Protein AF-A0A2T1F8G4-F1 (afdb_monomer)

Sequence (83 aa):
MQQKLLTQIAIALKSRSEISLLELIEIYPIDCGMEEVVAYLEIAQQPPHTIDNDVKDAIEVTNVLQGSQMKTTMPRIVFRRQT

Mean predicted aligned error: 3.66 Å

Foldseek 3Di:
DLVVVVVLLQVVCPVHFKDKPVRSCVVVPADPFVVVVVSLVVVQVDPPKDFAQVDKDWHWGQPPVVRDIDIDIGTIIMDGDDD

Solvent-accessible surface area (backbone at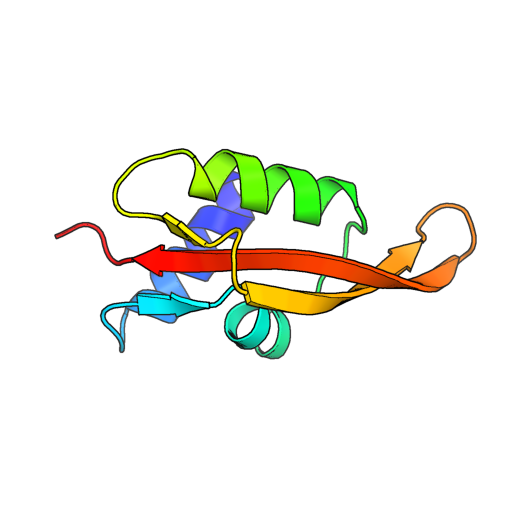oms only — not comparable to full-atom values): 4874 Å² total; per-residue (Å²): 110,63,69,61,53,54,48,52,52,52,59,66,30,70,87,35,68,55,48,39,51,75,65,45,37,74,78,54,64,63,82,65,16,68,63,49,54,52,48,51,53,61,54,34,73,42,85,77,28,38,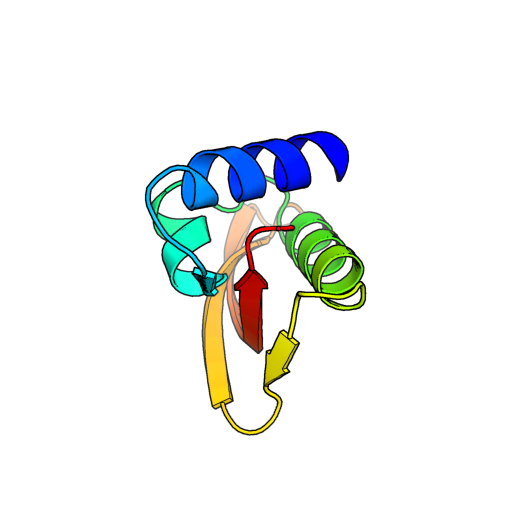72,40,78,91,44,75,41,79,45,76,31,38,36,80,91,76,78,41,80,39,82,47,76,42,56,33,40,37,46,44,54,85,128

Structure (mmCIF, N/CA/C/O backbone):
data_AF-A0A2T1F8G4-F1
#
_entry.id   AF-A0A2T1F8G4-F1
#
loop_
_atom_site.group_PDB
_atom_site.id
_atom_site.type_symbol
_atom_site.label_atom_id
_atom_site.label_alt_id
_atom_site.label_comp_id
_atom_site.label_asym_id
_atom_site.label_entity_id
_atom_site.label_seq_id
_atom_site.pdbx_PDB_ins_code
_atom_site.Cartn_x
_atom_site.Cartn_y
_atom_site.Cartn_z
_atom_site.occupancy
_atom_site.B_iso_or_equiv
_atom_site.auth_seq_id
_atom_site.auth_comp_id
_atom_site.auth_asym_id
_atom_site.auth_atom_id
_atom_site.pdbx_PDB_model_num
ATOM 1 N N . MET A 1 1 ? 14.187 4.900 4.506 1.00 84.19 1 MET A N 1
ATOM 2 C CA . MET A 1 1 ? 13.035 4.797 3.584 1.00 84.19 1 MET A CA 1
ATOM 3 C C . MET A 1 1 ? 11.740 4.479 4.329 1.00 84.19 1 MET A C 1
ATOM 5 O O . MET A 1 1 ? 10.858 5.323 4.339 1.00 84.19 1 MET A O 1
ATOM 9 N N . GLN A 1 2 ? 11.644 3.346 5.031 1.00 89.00 2 GLN A N 1
ATOM 10 C CA . GLN A 1 2 ? 10.409 2.877 5.687 1.00 89.00 2 GLN A CA 1
ATOM 11 C C . GLN A 1 2 ? 9.700 3.910 6.591 1.00 89.00 2 GLN A C 1
ATOM 13 O O . GLN A 1 2 ? 8.483 4.046 6.527 1.00 89.00 2 GLN A O 1
ATOM 18 N N . GLN A 1 3 ? 10.440 4.720 7.363 1.00 93.31 3 GLN A N 1
ATOM 19 C CA . GLN A 1 3 ? 9.850 5.780 8.199 1.00 93.31 3 GLN A CA 1
ATOM 20 C C . GLN A 1 3 ? 9.110 6.865 7.385 1.00 93.31 3 GLN A C 1
ATOM 22 O O . GLN A 1 3 ? 8.080 7.371 7.835 1.00 93.31 3 GLN A O 1
ATOM 27 N N . LYS A 1 4 ? 9.607 7.210 6.183 1.00 95.38 4 LYS A N 1
ATOM 28 C CA . LYS A 1 4 ? 8.931 8.131 5.243 1.00 95.38 4 LYS A CA 1
ATOM 29 C C . LYS A 1 4 ? 7.574 7.548 4.847 1.00 95.38 4 LYS A C 1
ATOM 31 O O . LYS A 1 4 ? 6.568 8.239 4.971 1.00 95.38 4 LYS A O 1
ATOM 36 N N . LEU A 1 5 ? 7.553 6.273 4.458 1.00 96.38 5 LEU A N 1
ATOM 37 C CA . LEU A 1 5 ? 6.342 5.578 4.012 1.00 96.38 5 LEU A CA 1
ATOM 38 C C . LEU A 1 5 ? 5.308 5.476 5.135 1.00 96.38 5 LEU A C 1
ATOM 40 O O . LEU A 1 5 ? 4.154 5.840 4.937 1.00 96.38 5 LEU A O 1
ATOM 44 N N . LEU A 1 6 ? 5.727 5.089 6.346 1.00 95.75 6 LEU A N 1
ATOM 45 C CA . LEU A 1 6 ? 4.853 5.065 7.525 1.00 95.75 6 LEU A CA 1
ATOM 46 C C . LEU A 1 6 ? 4.243 6.442 7.817 1.00 95.75 6 LEU A C 1
ATOM 48 O O . LEU A 1 6 ? 3.065 6.547 8.149 1.00 95.75 6 LEU A O 1
ATOM 52 N N . THR A 1 7 ? 5.029 7.507 7.648 1.00 96.12 7 THR A N 1
ATOM 53 C CA . THR A 1 7 ? 4.557 8.884 7.844 1.00 96.12 7 THR A CA 1
ATOM 54 C C . THR A 1 7 ? 3.518 9.267 6.791 1.00 96.12 7 THR A C 1
ATOM 56 O O . THR A 1 7 ? 2.474 9.814 7.137 1.00 96.12 7 THR A O 1
ATOM 59 N N . GLN A 1 8 ? 3.764 8.952 5.519 1.00 96.25 8 GLN A N 1
ATOM 60 C CA . GLN A 1 8 ? 2.819 9.192 4.423 1.00 96.25 8 GLN A CA 1
ATOM 61 C C . GLN A 1 8 ? 1.513 8.411 4.613 1.00 96.25 8 GLN A C 1
ATOM 63 O O . GLN A 1 8 ? 0.436 8.996 4.505 1.00 96.25 8 GLN A O 1
ATOM 68 N N . ILE A 1 9 ? 1.603 7.128 4.980 1.00 96.31 9 ILE A N 1
ATOM 69 C CA . ILE A 1 9 ? 0.452 6.280 5.317 1.00 96.31 9 ILE A CA 1
ATOM 70 C C . ILE A 1 9 ? -0.347 6.910 6.465 1.00 96.31 9 ILE A C 1
ATOM 72 O O . ILE A 1 9 ? -1.553 7.116 6.343 1.00 96.31 9 ILE A O 1
ATOM 76 N N . ALA A 1 10 ? 0.316 7.291 7.561 1.00 95.69 10 ALA A N 1
ATOM 77 C CA . ALA A 1 10 ? -0.343 7.909 8.710 1.00 95.69 10 ALA A CA 1
ATOM 78 C C . ALA A 1 10 ? -1.013 9.247 8.358 1.00 95.69 10 ALA A C 1
ATOM 80 O O . ALA A 1 10 ? -2.119 9.520 8.823 1.00 95.69 10 ALA A O 1
ATOM 81 N N . ILE A 1 11 ? -0.376 10.078 7.523 1.00 96.25 11 ILE A N 1
ATOM 82 C CA . ILE A 1 11 ? -0.963 11.332 7.027 1.00 96.25 11 ILE A CA 1
ATOM 83 C C . ILE A 1 11 ? -2.211 11.040 6.188 1.00 96.25 11 ILE A C 1
ATOM 85 O O . ILE A 1 11 ? -3.251 11.654 6.426 1.00 96.25 11 ILE A O 1
ATOM 89 N N . ALA A 1 12 ? -2.134 10.088 5.256 1.00 95.75 12 ALA A N 1
ATOM 90 C CA . ALA A 1 12 ? -3.247 9.724 4.385 1.00 95.75 12 ALA A CA 1
ATOM 91 C C . ALA A 1 12 ? -4.449 9.160 5.162 1.00 95.75 12 ALA A C 1
ATOM 93 O O . ALA A 1 12 ? -5.592 9.385 4.762 1.00 95.75 12 ALA A O 1
ATOM 94 N N . LEU A 1 13 ? -4.195 8.489 6.289 1.00 96.44 13 LEU A N 1
ATOM 95 C CA . 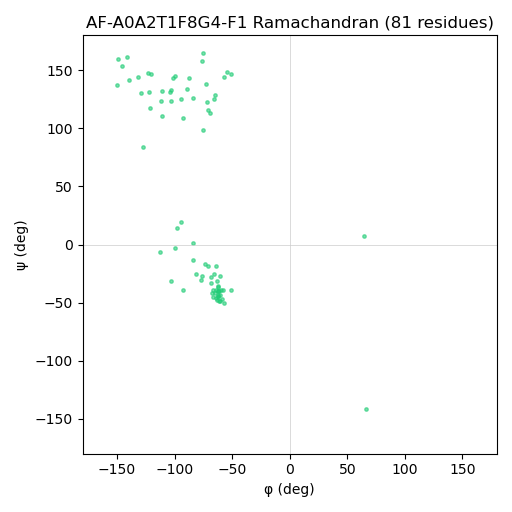LEU A 1 13 ? -5.188 7.925 7.210 1.00 96.44 13 LEU A CA 1
ATOM 96 C C . LEU A 1 13 ? -5.736 8.933 8.241 1.00 96.44 13 LEU A C 1
ATOM 98 O O . LEU A 1 13 ? -6.576 8.584 9.073 1.00 96.44 13 LEU A O 1
ATOM 102 N N . LYS A 1 14 ? -5.316 10.206 8.225 1.00 94.31 14 LYS A N 1
ATOM 103 C CA . LYS A 1 14 ? -5.898 11.209 9.138 1.00 94.31 14 LYS A CA 1
ATOM 104 C C . LYS A 1 14 ? -7.395 11.412 8.888 1.00 94.31 14 LYS A C 1
ATOM 106 O O . LYS A 1 14 ? -8.158 11.526 9.843 1.00 94.31 14 LYS A O 1
ATOM 111 N N . SER A 1 15 ? -7.813 11.424 7.622 1.00 90.12 15 SER A N 1
ATOM 112 C CA . SER A 1 15 ? -9.199 11.675 7.199 1.00 90.12 15 SER A CA 1
ATOM 113 C C . SER A 1 15 ? -10.008 10.412 6.874 1.00 90.12 15 SER A C 1
ATOM 115 O O . SER A 1 15 ? -11.194 10.526 6.577 1.00 90.12 15 SER A O 1
ATOM 117 N N . ARG A 1 16 ? -9.405 9.217 6.937 1.00 93.94 16 ARG A N 1
ATOM 118 C CA . ARG A 1 16 ? -10.037 7.932 6.576 1.00 93.94 16 ARG A CA 1
ATOM 119 C C . ARG A 1 16 ? -9.537 6.784 7.449 1.00 93.94 16 ARG A C 1
ATOM 121 O O . ARG A 1 16 ? -8.434 6.837 7.977 1.00 93.94 16 ARG A O 1
ATOM 128 N N . SER A 1 17 ? -10.351 5.747 7.623 1.00 95.00 17 SER A N 1
ATOM 129 C CA . SER A 1 17 ? -9.995 4.564 8.423 1.00 95.00 17 SER A CA 1
ATOM 130 C C . SER A 1 17 ? -9.025 3.620 7.711 1.00 95.00 17 SER A C 1
ATOM 132 O O . SER A 1 17 ? -8.260 2.922 8.377 1.00 95.00 17 SER A O 1
ATOM 134 N N . GLU A 1 18 ? -9.042 3.610 6.379 1.00 97.44 18 GLU A N 1
ATOM 135 C CA . GLU A 1 18 ? -8.196 2.767 5.537 1.00 97.44 18 GLU A CA 1
ATOM 136 C C . GLU A 1 18 ? -7.880 3.441 4.194 1.00 97.44 18 GLU A C 1
ATOM 138 O O . GLU A 1 18 ? -8.562 4.388 3.800 1.00 97.44 18 GLU A O 1
ATOM 143 N N . ILE A 1 19 ? -6.817 2.983 3.530 1.00 97.62 19 ILE A N 1
ATOM 144 C CA . ILE A 1 19 ? -6.411 3.401 2.182 1.00 97.62 19 ILE A CA 1
ATOM 145 C C . ILE A 1 19 ? -5.702 2.241 1.476 1.00 97.62 19 ILE A C 1
ATOM 147 O O . ILE A 1 19 ? -4.880 1.554 2.091 1.00 97.62 19 ILE A O 1
ATOM 151 N N . SER A 1 20 ? -6.001 2.007 0.200 1.00 97.31 20 SER A N 1
ATOM 152 C CA . SER A 1 20 ? -5.251 1.040 -0.607 1.00 97.31 20 SER A CA 1
ATOM 153 C C . SER A 1 20 ? -3.888 1.593 -1.036 1.00 97.31 20 SER A C 1
ATOM 155 O O . SER A 1 20 ? -3.690 2.807 -1.098 1.00 97.31 20 SER A O 1
ATOM 157 N N . LEU A 1 21 ? -2.930 0.721 -1.367 1.00 96.88 21 LEU A N 1
ATOM 158 C CA . LEU A 1 21 ? -1.660 1.173 -1.945 1.00 96.88 21 LEU A CA 1
ATOM 159 C C . LEU A 1 21 ? -1.887 1.928 -3.262 1.00 96.88 21 LEU A C 1
ATOM 161 O O . LEU A 1 21 ? -1.235 2.942 -3.476 1.00 96.88 21 LEU A O 1
ATOM 165 N N . LEU A 1 22 ? -2.829 1.480 -4.100 1.00 96.06 22 LEU A N 1
ATOM 166 C CA . LEU A 1 22 ? -3.144 2.130 -5.374 1.00 96.06 22 LEU A CA 1
ATOM 167 C C . LEU A 1 22 ? -3.589 3.589 -5.172 1.00 96.06 22 LEU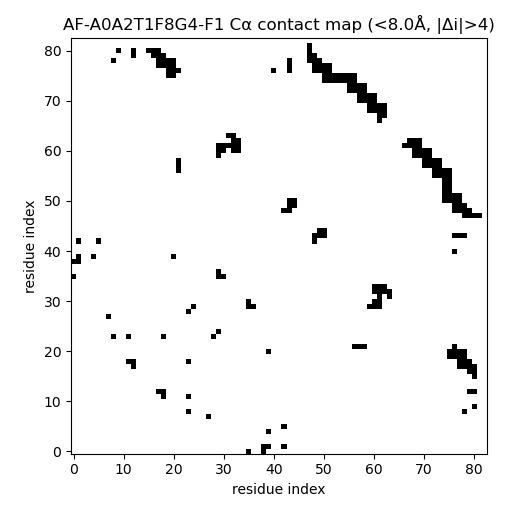 A C 1
ATOM 169 O O . LEU A 1 22 ? -3.049 4.485 -5.807 1.00 96.06 22 LEU A O 1
ATOM 173 N N . GLU A 1 23 ? -4.493 3.844 -4.225 1.00 96.31 23 GLU A N 1
ATOM 174 C CA . GLU A 1 23 ? -4.908 5.211 -3.871 1.00 96.31 23 GLU A CA 1
ATOM 175 C C . GLU A 1 23 ? -3.784 6.010 -3.196 1.00 96.31 23 GLU A C 1
ATOM 177 O O . GLU A 1 23 ? -3.707 7.231 -3.328 1.00 96.31 23 GLU A O 1
ATOM 182 N N . LEU A 1 24 ? -2.918 5.349 -2.423 1.00 96.44 24 LEU A N 1
ATOM 183 C CA . LEU A 1 24 ? -1.815 6.017 -1.738 1.00 96.44 24 LEU A CA 1
ATOM 184 C C . LEU A 1 24 ? -0.777 6.540 -2.736 1.00 96.44 24 LEU A C 1
ATOM 186 O O . LEU A 1 24 ? -0.306 7.666 -2.570 1.00 96.44 24 LEU A O 1
ATOM 190 N N . ILE A 1 25 ? -0.445 5.757 -3.767 1.00 95.19 25 ILE A N 1
ATOM 191 C CA . ILE A 1 25 ? 0.558 6.144 -4.769 1.00 95.19 25 ILE A CA 1
ATOM 192 C C . ILE A 1 25 ? 0.062 7.228 -5.733 1.00 95.19 25 ILE A C 1
ATOM 194 O O . ILE A 1 25 ? 0.874 7.903 -6.356 1.00 95.19 25 ILE A O 1
ATOM 198 N N . GLU A 1 26 ? -1.250 7.462 -5.815 1.00 94.25 26 GLU A N 1
ATOM 199 C CA . GLU A 1 26 ? -1.802 8.645 -6.492 1.00 94.25 26 GLU A CA 1
ATOM 200 C C . GLU A 1 26 ? -1.482 9.947 -5.734 1.00 94.25 26 GLU A C 1
ATOM 202 O O . GLU A 1 26 ? -1.374 11.013 -6.339 1.00 94.25 26 GLU A O 1
ATOM 207 N N . ILE A 1 27 ? -1.306 9.873 -4.408 1.00 95.31 27 ILE A N 1
ATOM 208 C CA . ILE A 1 27 ? -0.972 11.016 -3.539 1.00 95.31 27 ILE A CA 1
ATOM 209 C C . ILE A 1 27 ? 0.546 11.141 -3.367 1.00 95.31 27 ILE A C 1
ATOM 211 O O . ILE A 1 27 ? 1.092 12.245 -3.336 1.00 95.31 27 ILE A O 1
ATOM 215 N N . TYR A 1 28 ? 1.221 10.000 -3.235 1.00 94.75 28 TYR A N 1
ATOM 216 C CA . TYR A 1 28 ? 2.658 9.879 -3.034 1.00 94.75 28 TYR A CA 1
ATOM 217 C C . TYR A 1 28 ? 3.235 8.911 -4.078 1.00 94.75 28 TYR A C 1
ATOM 219 O O . TYR A 1 28 ? 3.376 7.725 -3.779 1.00 94.75 28 TYR A O 1
ATOM 227 N N . PRO A 1 29 ? 3.538 9.393 -5.298 1.00 92.62 29 PRO A N 1
ATOM 228 C CA . PRO A 1 29 ? 4.073 8.554 -6.365 1.00 92.62 29 PRO A CA 1
ATOM 229 C C . PRO A 1 29 ? 5.335 7.794 -5.950 1.00 92.62 29 PRO A C 1
ATOM 231 O O . PRO A 1 29 ? 6.130 8.282 -5.147 1.00 92.62 29 PRO A O 1
ATOM 234 N N . ILE A 1 30 ? 5.517 6.602 -6.521 1.00 91.38 30 ILE A N 1
ATOM 235 C CA . ILE A 1 30 ? 6.687 5.756 -6.263 1.00 91.38 30 ILE A CA 1
ATOM 236 C C . ILE A 1 30 ? 7.924 6.388 -6.910 1.00 91.38 30 ILE A C 1
ATOM 238 O O . ILE A 1 30 ? 8.037 6.437 -8.138 1.00 91.38 30 ILE A O 1
ATOM 242 N N . ASP A 1 31 ? 8.884 6.792 -6.080 1.00 88.00 31 ASP A N 1
ATOM 243 C CA . ASP A 1 31 ? 10.113 7.466 -6.512 1.00 88.00 31 ASP A CA 1
ATOM 244 C C . ASP A 1 31 ? 11.320 6.517 -6.501 1.00 88.00 31 ASP A C 1
ATOM 246 O O . ASP A 1 31 ? 12.235 6.653 -7.315 1.00 88.00 31 ASP A O 1
ATOM 250 N N . CYS A 1 32 ? 11.343 5.540 -5.585 1.00 87.69 32 CYS A N 1
ATOM 251 C CA . CYS A 1 32 ? 12.489 4.641 -5.388 1.00 87.69 32 CYS A CA 1
ATOM 252 C C . CYS A 1 32 ? 12.330 3.282 -6.090 1.00 87.69 32 CYS A C 1
ATOM 254 O O . CYS A 1 32 ? 13.075 2.335 -5.830 1.00 87.69 32 CYS A O 1
ATOM 256 N N . GLY A 1 33 ? 11.370 3.172 -7.007 1.00 90.00 33 GLY A N 1
ATOM 257 C CA . GLY A 1 33 ? 11.167 1.966 -7.799 1.00 90.00 33 GLY A CA 1
ATOM 258 C C . GLY A 1 33 ? 10.720 0.763 -6.957 1.00 90.00 33 GLY A C 1
ATOM 259 O O . GLY A 1 33 ? 9.930 0.888 -6.024 1.00 90.00 33 GLY A O 1
ATOM 260 N N . MET A 1 34 ? 11.225 -0.429 -7.292 1.00 90.25 34 MET A N 1
ATOM 261 C CA . MET A 1 34 ? 10.817 -1.682 -6.638 1.00 90.25 34 MET A CA 1
ATOM 262 C C . MET A 1 34 ? 11.212 -1.775 -5.158 1.00 90.25 34 MET A C 1
ATOM 264 O O . MET A 1 34 ? 10.542 -2.482 -4.412 1.00 90.25 34 MET A O 1
ATOM 268 N N . GLU A 1 35 ? 12.257 -1.071 -4.716 1.00 92.06 35 GLU A N 1
ATOM 269 C CA . GLU A 1 35 ? 12.649 -1.047 -3.297 1.00 92.06 35 GLU A CA 1
ATOM 270 C C . GLU A 1 35 ? 11.522 -0.473 -2.424 1.00 92.06 35 GLU A C 1
ATOM 272 O O . GLU A 1 35 ? 11.202 -1.012 -1.366 1.00 92.06 35 GLU A O 1
ATOM 277 N N . GLU A 1 36 ? 10.846 0.566 -2.918 1.00 93.69 36 GLU A N 1
ATOM 278 C CA . GLU A 1 36 ? 9.703 1.180 -2.241 1.00 93.69 36 GLU A CA 1
ATOM 279 C C . GLU A 1 36 ? 8.503 0.228 -2.174 1.00 93.69 36 GLU A C 1
ATOM 281 O O . GLU A 1 36 ? 7.845 0.119 -1.141 1.00 93.69 36 GLU A O 1
ATOM 286 N N . VAL A 1 37 ? 8.263 -0.527 -3.251 1.00 93.12 37 VAL A N 1
ATOM 287 C CA . VAL A 1 37 ? 7.207 -1.551 -3.311 1.00 93.12 37 VAL A CA 1
ATOM 288 C C . VAL A 1 37 ? 7.451 -2.656 -2.282 1.00 93.12 37 VAL A C 1
ATOM 290 O O . VAL A 1 37 ? 6.523 -3.064 -1.581 1.00 93.12 37 VAL A O 1
ATOM 293 N N . VAL A 1 38 ? 8.698 -3.122 -2.150 1.00 93.31 38 VAL A N 1
ATOM 294 C CA . VAL A 1 38 ? 9.077 -4.110 -1.127 1.00 93.31 38 VAL A CA 1
ATOM 295 C C . VAL A 1 38 ? 8.846 -3.544 0.273 1.00 93.31 38 VAL A C 1
ATOM 297 O O . VAL A 1 38 ? 8.229 -4.211 1.101 1.00 93.31 38 VAL A O 1
ATOM 300 N N . ALA A 1 39 ? 9.235 -2.293 0.524 1.00 95.31 39 ALA A N 1
ATOM 301 C CA . ALA A 1 39 ? 9.010 -1.656 1.818 1.00 95.31 39 ALA A CA 1
ATOM 302 C C . ALA A 1 39 ? 7.510 -1.515 2.160 1.00 95.31 39 ALA A C 1
ATOM 304 O O . ALA A 1 39 ? 7.120 -1.702 3.314 1.00 95.31 39 ALA A O 1
ATOM 305 N N . TYR A 1 40 ? 6.641 -1.244 1.178 1.00 95.81 40 TYR A N 1
ATOM 306 C CA . TYR A 1 40 ? 5.189 -1.257 1.390 1.00 95.81 40 TYR A CA 1
ATOM 307 C C . TYR A 1 40 ? 4.654 -2.647 1.755 1.00 95.81 40 TYR A C 1
ATOM 309 O O . TYR A 1 40 ? 3.798 -2.750 2.636 1.00 95.81 40 TYR A O 1
ATOM 317 N N . LEU A 1 41 ? 5.167 -3.713 1.131 1.00 94.81 41 LEU A N 1
ATOM 318 C CA . LEU A 1 41 ? 4.819 -5.096 1.479 1.00 94.81 41 LEU A CA 1
ATOM 319 C C . LEU A 1 41 ? 5.273 -5.461 2.898 1.00 94.81 41 LEU A C 1
ATOM 321 O O . LEU A 1 41 ? 4.526 -6.098 3.638 1.00 94.81 41 LEU A O 1
ATOM 325 N N . GLU A 1 42 ? 6.475 -5.053 3.303 1.00 95.19 42 GLU A N 1
ATOM 326 C CA . GLU A 1 42 ? 6.981 -5.254 4.666 1.00 95.19 42 GLU A CA 1
ATOM 327 C C . GLU A 1 42 ? 6.109 -4.558 5.712 1.00 95.19 42 GLU A C 1
ATOM 329 O O . GLU A 1 42 ? 5.773 -5.157 6.734 1.00 95.19 42 GLU A O 1
ATOM 334 N N . ILE A 1 43 ? 5.688 -3.319 5.438 1.00 95.56 43 ILE A N 1
ATOM 335 C CA . ILE A 1 43 ? 4.745 -2.599 6.300 1.00 95.56 43 ILE A CA 1
ATOM 336 C C . ILE A 1 43 ? 3.418 -3.362 6.365 1.00 95.56 43 ILE A C 1
ATOM 338 O O . ILE A 1 43 ? 2.924 -3.625 7.457 1.00 95.56 43 ILE A O 1
ATOM 342 N N . ALA A 1 44 ? 2.863 -3.768 5.220 1.00 95.81 44 ALA A N 1
ATOM 343 C CA . ALA A 1 44 ? 1.556 -4.419 5.132 1.00 95.81 44 ALA A CA 1
ATOM 344 C C . ALA A 1 44 ? 1.464 -5.788 5.833 1.00 95.81 44 ALA A C 1
ATOM 346 O O . ALA A 1 44 ? 0.360 -6.243 6.128 1.00 95.81 44 ALA A O 1
ATOM 347 N N . GLN A 1 45 ? 2.598 -6.435 6.120 1.00 94.62 45 GLN A N 1
ATOM 348 C CA . GLN A 1 45 ? 2.646 -7.671 6.910 1.00 94.62 45 GLN A CA 1
ATOM 349 C C . GLN A 1 45 ? 2.333 -7.451 8.397 1.00 94.62 45 GLN A C 1
ATOM 351 O O . GLN A 1 45 ? 2.011 -8.407 9.102 1.00 94.62 45 GLN A O 1
ATOM 356 N N . GLN A 1 46 ? 2.432 -6.215 8.892 1.00 93.56 46 GLN A N 1
ATOM 357 C CA . GLN A 1 46 ? 2.143 -5.896 10.285 1.00 93.56 46 GLN A CA 1
ATOM 358 C C . GLN A 1 46 ? 0.653 -5.548 10.469 1.00 93.56 46 GLN A C 1
ATOM 360 O O . GLN A 1 46 ? 0.107 -4.743 9.707 1.00 93.56 46 GLN A O 1
ATOM 365 N N . PRO A 1 47 ? -0.030 -6.089 11.498 1.00 92.19 47 PRO A N 1
ATOM 366 C C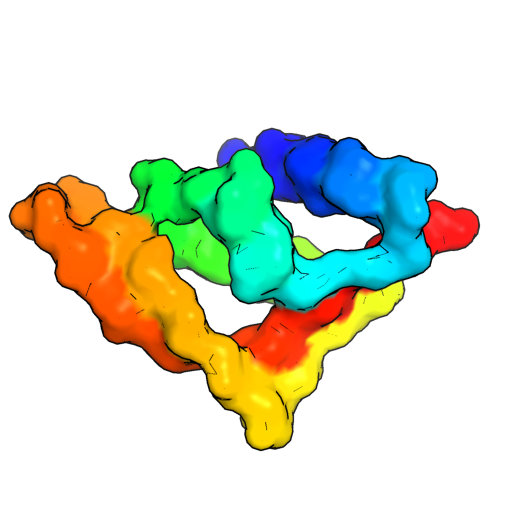A . PRO A 1 47 ? -1.375 -5.643 11.851 1.00 92.19 47 PRO A CA 1
ATOM 367 C C . PRO A 1 47 ? -1.398 -4.131 12.145 1.00 92.19 47 PRO A C 1
ATOM 369 O O . PRO A 1 47 ? -0.453 -3.618 12.750 1.00 92.19 47 PRO A O 1
ATOM 372 N N . PRO A 1 48 ? -2.467 -3.394 11.782 1.00 94.56 48 PRO A N 1
ATOM 373 C CA . PRO A 1 48 ? -3.777 -3.858 11.297 1.00 94.56 48 PRO A CA 1
ATOM 374 C C . PRO A 1 48 ? -3.915 -3.912 9.760 1.00 94.56 48 PRO A C 1
ATOM 376 O O . PRO A 1 48 ? -5.027 -3.860 9.227 1.00 94.56 48 PRO A O 1
ATOM 379 N N . HIS A 1 49 ? -2.808 -3.927 9.023 1.00 96.69 49 HIS A N 1
ATOM 380 C CA . HIS A 1 49 ? -2.821 -3.888 7.561 1.00 96.69 49 HIS A CA 1
ATOM 381 C C . HIS A 1 49 ? -3.225 -5.240 6.956 1.00 96.69 49 HIS A C 1
ATOM 383 O O . HIS A 1 49 ? -3.292 -6.259 7.646 1.00 96.69 49 HIS A O 1
ATOM 389 N N . THR A 1 50 ? -3.580 -5.255 5.672 1.00 97.31 50 THR A N 1
ATOM 390 C CA . THR A 1 50 ? -3.976 -6.491 4.981 1.00 97.31 50 THR A CA 1
ATOM 391 C C . THR A 1 50 ? -3.417 -6.543 3.573 1.00 97.31 50 THR A C 1
ATOM 393 O O . THR A 1 50 ? -3.395 -5.537 2.865 1.00 97.31 50 THR A O 1
ATOM 396 N N . ILE A 1 51 ? -3.013 -7.750 3.182 1.00 97.25 51 ILE A N 1
ATOM 397 C CA . ILE A 1 51 ? -2.650 -8.122 1.820 1.00 97.25 51 ILE A CA 1
ATOM 398 C C . ILE A 1 51 ? -3.742 -9.071 1.320 1.00 97.25 51 ILE A C 1
ATOM 400 O O . ILE A 1 51 ? -3.876 -10.187 1.822 1.00 97.25 51 ILE A O 1
ATOM 404 N N . ASP A 1 52 ? -4.542 -8.606 0.371 1.00 95.75 52 ASP A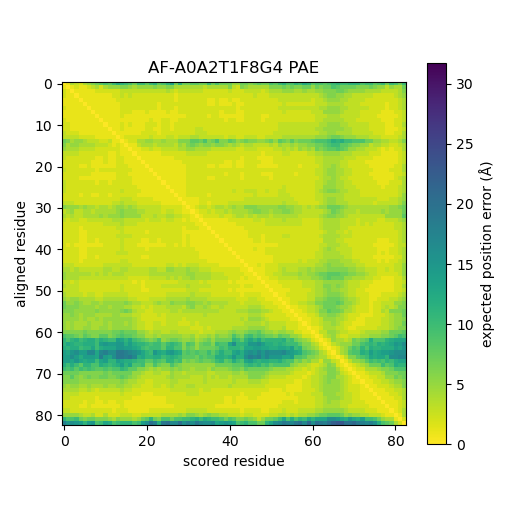 N 1
ATOM 405 C CA . ASP A 1 52 ? -5.574 -9.379 -0.308 1.00 95.75 52 ASP A CA 1
ATOM 406 C C . ASP A 1 52 ? -4.972 -9.988 -1.583 1.00 95.75 52 ASP A C 1
ATOM 408 O O . ASP A 1 52 ? -4.638 -9.280 -2.534 1.00 95.75 52 ASP A O 1
ATOM 412 N N . ASN A 1 53 ? -4.780 -11.309 -1.570 1.00 94.19 53 ASN A N 1
ATOM 413 C CA . ASN A 1 53 ? -4.170 -12.058 -2.673 1.00 94.19 53 ASN A CA 1
ATOM 414 C C . ASN A 1 53 ? -5.164 -12.430 -3.782 1.00 94.19 53 ASN A C 1
ATOM 416 O O . ASN A 1 53 ? -4.727 -12.827 -4.866 1.00 94.19 53 ASN A O 1
ATOM 420 N N . ASP A 1 54 ? -6.467 -12.302 -3.528 1.00 95.62 54 ASP A N 1
ATOM 421 C CA . ASP A 1 54 ? -7.511 -12.612 -4.506 1.00 95.62 54 ASP A CA 1
ATOM 422 C C . ASP A 1 54 ? -7.713 -11.441 -5.477 1.00 95.62 54 ASP A C 1
ATOM 424 O O . ASP A 1 54 ? -8.099 -11.631 -6.635 1.00 95.62 54 ASP A O 1
ATOM 428 N N . VAL A 1 55 ? -7.383 -10.226 -5.031 1.00 95.00 55 VAL A N 1
ATOM 429 C CA . VAL A 1 55 ? -7.428 -9.005 -5.837 1.00 95.00 55 VAL A CA 1
ATOM 430 C C . VAL A 1 55 ? -6.023 -8.591 -6.268 1.00 95.00 55 VAL A C 1
ATOM 432 O O . VAL A 1 55 ? -5.093 -8.529 -5.467 1.00 95.00 55 VAL A O 1
ATOM 435 N N . LYS A 1 56 ? -5.866 -8.269 -7.556 1.00 92.75 56 LYS A N 1
ATOM 436 C CA . LYS A 1 56 ? -4.606 -7.787 -8.128 1.00 92.75 56 LYS A CA 1
ATOM 437 C C . LYS A 1 56 ? -4.725 -6.330 -8.548 1.00 92.75 56 LYS A C 1
ATOM 439 O O . LYS A 1 56 ? -5.555 -6.010 -9.395 1.00 92.75 56 LYS A O 1
ATOM 444 N N . ASP A 1 57 ? -3.848 -5.486 -8.019 1.00 94.12 57 ASP A N 1
ATOM 445 C CA . ASP A 1 57 ? -3.703 -4.0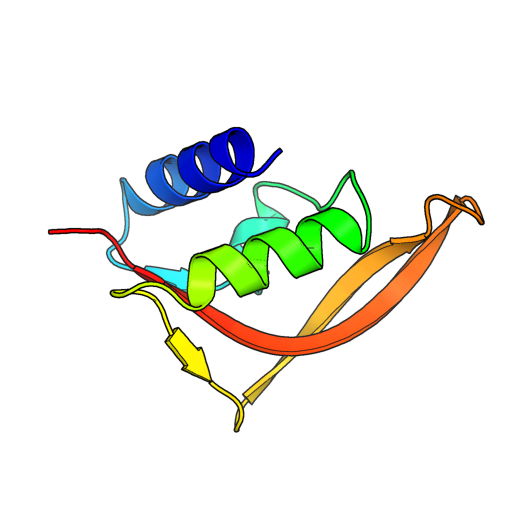97 -8.442 1.00 94.12 57 ASP A CA 1
ATOM 446 C C . ASP A 1 57 ? -2.481 -3.965 -9.371 1.00 94.12 57 ASP A C 1
ATOM 448 O O . ASP A 1 57 ? -1.460 -4.646 -9.209 1.00 94.12 57 ASP A O 1
ATOM 452 N N . ALA A 1 58 ? -2.598 -3.107 -10.385 1.00 93.38 58 ALA A N 1
ATOM 453 C CA . ALA A 1 58 ? -1.512 -2.777 -11.299 1.00 93.38 58 ALA A CA 1
ATOM 454 C C . ALA A 1 58 ? -0.943 -1.406 -10.932 1.00 93.38 58 ALA A C 1
ATOM 456 O O . ALA A 1 58 ? -1.680 -0.423 -10.908 1.00 93.38 58 ALA A O 1
ATOM 457 N N . ILE A 1 59 ? 0.360 -1.345 -10.674 1.00 91.19 59 ILE A N 1
ATOM 458 C CA . ILE A 1 59 ? 1.059 -0.113 -10.305 1.00 91.19 59 ILE A CA 1
ATOM 459 C C . ILE A 1 59 ? 2.164 0.196 -11.317 1.00 91.19 59 ILE A C 1
ATOM 461 O O . ILE A 1 59 ? 2.783 -0.704 -11.895 1.00 91.19 59 ILE A O 1
ATOM 465 N N . GLU A 1 60 ? 2.402 1.484 -11.541 1.00 91.06 60 GLU A N 1
ATOM 466 C CA . GLU A 1 60 ? 3.505 1.975 -12.363 1.00 91.06 60 GLU A CA 1
ATOM 467 C C . GLU A 1 60 ? 4.698 2.301 -11.467 1.00 91.06 60 GLU A C 1
ATOM 469 O O . GLU A 1 60 ? 4.586 3.041 -10.493 1.00 91.06 60 GLU A O 1
ATOM 474 N N . VAL A 1 61 ? 5.844 1.711 -11.790 1.00 89.31 61 VAL A N 1
ATOM 475 C CA . VAL A 1 61 ? 7.067 1.788 -10.996 1.00 89.31 61 VAL A CA 1
ATOM 476 C C . VAL A 1 61 ? 8.210 2.196 -11.908 1.00 89.31 61 VAL A C 1
ATOM 478 O O . VAL A 1 61 ? 8.427 1.593 -12.958 1.00 89.31 61 VAL A O 1
ATOM 481 N N . THR A 1 62 ? 8.982 3.199 -11.511 1.00 83.81 62 THR A N 1
ATOM 482 C CA . THR A 1 62 ? 10.177 3.585 -12.264 1.00 83.81 62 THR A CA 1
ATOM 483 C C . THR A 1 62 ? 11.271 2.535 -12.081 1.00 83.81 62 THR A C 1
ATOM 485 O O . THR A 1 62 ? 11.701 2.242 -10.964 1.00 83.81 62 THR A O 1
ATOM 488 N N . ASN A 1 63 ? 11.753 1.965 -13.183 1.00 77.69 63 ASN A N 1
ATOM 489 C CA . ASN A 1 63 ? 12.961 1.155 -13.187 1.00 77.69 63 ASN A CA 1
ATOM 490 C C . ASN A 1 63 ? 14.169 2.089 -13.080 1.00 77.69 63 ASN A C 1
ATOM 492 O O . ASN A 1 63 ? 14.622 2.650 -14.075 1.00 77.69 63 ASN A O 1
ATOM 496 N N . VAL A 1 64 ? 14.701 2.241 -11.868 1.00 71.94 64 VAL A N 1
ATOM 497 C CA . VAL A 1 64 ? 15.823 3.147 -11.576 1.00 71.94 64 VAL A CA 1
ATOM 498 C C . VAL A 1 64 ? 17.090 2.779 -12.370 1.00 71.94 64 VAL A C 1
ATOM 500 O O . VAL A 1 64 ? 17.883 3.658 -12.691 1.00 71.94 64 VAL A O 1
ATOM 503 N N . LEU A 1 65 ? 17.264 1.507 -12.756 1.00 71.31 65 LEU A N 1
ATOM 504 C CA . LEU A 1 65 ? 18.418 1.051 -13.544 1.00 71.31 65 LEU A CA 1
ATOM 505 C C . LEU A 1 65 ? 18.314 1.414 -15.032 1.00 71.31 65 LEU A C 1
ATOM 507 O O . LEU A 1 65 ? 19.338 1.587 -15.687 1.00 71.31 65 LEU A O 1
ATOM 511 N N . GLN A 1 66 ? 17.098 1.494 -15.576 1.00 71.44 66 GLN A N 1
ATOM 512 C CA . GLN A 1 66 ? 16.859 1.722 -17.009 1.00 71.44 66 GLN A CA 1
ATOM 513 C C . GLN A 1 66 ? 16.217 3.084 -17.313 1.00 71.44 66 GLN A C 1
ATOM 515 O O . GLN A 1 66 ? 16.060 3.437 -18.478 1.00 71.44 66 GLN A O 1
ATOM 520 N N . GLY A 1 67 ? 15.823 3.845 -16.287 1.00 71.62 67 GLY A N 1
ATOM 521 C CA . GLY A 1 67 ? 15.097 5.111 -16.425 1.00 71.62 67 GLY A CA 1
ATOM 522 C C . GLY A 1 67 ? 13.699 4.970 -17.042 1.00 71.62 67 GLY A C 1
ATOM 523 O O . GLY A 1 67 ? 13.065 5.973 -17.355 1.00 71.62 67 GLY A O 1
ATOM 524 N N . SER A 1 68 ? 13.215 3.742 -17.244 1.00 79.19 68 SER A N 1
ATOM 525 C CA . SER A 1 68 ? 11.937 3.444 -17.888 1.00 79.19 68 SER A CA 1
ATOM 526 C C . SER A 1 68 ? 10.852 3.146 -16.859 1.00 79.19 68 SER A C 1
ATOM 528 O O . SER A 1 68 ? 11.113 2.489 -15.852 1.00 79.19 68 SER A O 1
ATOM 530 N N . GLN A 1 69 ? 9.610 3.536 -17.132 1.00 82.50 69 GLN A N 1
ATOM 531 C CA . GLN A 1 69 ? 8.476 3.077 -16.332 1.00 82.50 69 GLN A CA 1
ATOM 532 C C . GLN A 1 69 ? 8.175 1.603 -16.625 1.00 82.50 69 GLN A C 1
ATOM 534 O O . GLN A 1 69 ? 8.187 1.162 -17.774 1.00 82.50 69 GLN A O 1
ATOM 539 N N . MET A 1 70 ? 7.896 0.842 -15.574 1.00 86.12 70 MET A N 1
ATOM 540 C CA . MET A 1 70 ? 7.505 -0.558 -15.626 1.00 86.12 70 MET A CA 1
ATOM 541 C C . MET A 1 70 ? 6.152 -0.722 -14.941 1.00 86.12 70 MET A C 1
ATOM 543 O O . MET A 1 70 ? 5.953 -0.261 -13.819 1.00 86.12 70 MET A O 1
ATOM 547 N N . LYS A 1 71 ? 5.224 -1.414 -15.603 1.00 88.75 71 LYS A N 1
ATOM 548 C CA . LYS A 1 71 ? 3.974 -1.853 -14.978 1.00 88.75 71 LYS A CA 1
ATOM 549 C C . LYS A 1 71 ? 4.219 -3.159 -14.248 1.00 88.75 71 LYS A C 1
ATOM 551 O O . LYS A 1 71 ? 4.698 -4.115 -14.854 1.00 88.75 71 LYS A O 1
ATOM 556 N N . THR A 1 72 ? 3.876 -3.202 -12.968 1.00 89.44 72 THR A N 1
ATOM 557 C CA . THR A 1 72 ? 3.910 -4.430 -12.174 1.00 89.44 72 THR A CA 1
ATOM 558 C C . THR A 1 72 ? 2.540 -4.706 -11.574 1.00 89.44 72 THR A C 1
ATOM 560 O O . THR A 1 72 ? 1.768 -3.790 -11.294 1.00 89.44 72 THR A O 1
ATOM 563 N N . THR A 1 73 ? 2.221 -5.985 -11.421 1.00 92.31 73 THR A N 1
ATOM 564 C CA . THR A 1 73 ? 0.966 -6.443 -10.829 1.00 92.31 73 THR A CA 1
ATOM 565 C C . THR A 1 73 ? 1.266 -7.084 -9.489 1.00 92.31 73 THR A C 1
ATOM 567 O O . THR A 1 73 ? 2.144 -7.942 -9.399 1.00 92.31 73 THR A O 1
ATOM 570 N N . MET A 1 74 ? 0.518 -6.703 -8.461 1.00 93.56 74 MET A N 1
ATOM 571 C CA . MET A 1 74 ? 0.707 -7.216 -7.110 1.00 93.56 74 MET A CA 1
ATOM 572 C C . MET A 1 74 ? -0.630 -7.432 -6.391 1.00 93.56 74 MET A C 1
ATOM 574 O O . MET A 1 74 ? -1.643 -6.879 -6.824 1.00 93.56 74 MET A O 1
ATOM 578 N N . PRO A 1 75 ? -0.652 -8.240 -5.316 1.00 95.50 75 PRO A N 1
ATOM 579 C CA . PRO A 1 75 ? -1.798 -8.321 -4.419 1.00 95.50 75 PRO A CA 1
ATOM 580 C C . PRO A 1 75 ? -2.240 -6.940 -3.942 1.00 95.50 75 PRO A C 1
ATOM 582 O O . PRO A 1 75 ? -1.404 -6.055 -3.726 1.00 95.50 75 PRO A O 1
ATOM 585 N N . ARG A 1 76 ? -3.540 -6.765 -3.731 1.00 97.00 76 ARG A N 1
ATOM 586 C CA . ARG A 1 76 ? -4.069 -5.530 -3.164 1.00 97.00 76 ARG A CA 1
ATOM 587 C C . ARG A 1 76 ? -3.577 -5.368 -1.733 1.00 97.00 76 ARG A C 1
ATOM 589 O O . ARG A 1 76 ? -3.794 -6.220 -0.876 1.00 97.00 76 ARG A O 1
ATOM 596 N N . ILE A 1 77 ? -2.959 -4.229 -1.455 1.00 97.75 77 ILE A N 1
ATOM 597 C CA . ILE A 1 77 ? -2.546 -3.850 -0.105 1.00 97.75 77 ILE A CA 1
ATOM 598 C C . ILE A 1 77 ? -3.515 -2.802 0.422 1.00 97.75 77 ILE A C 1
ATOM 600 O O . ILE A 1 77 ? -3.764 -1.801 -0.249 1.00 97.75 77 ILE A O 1
ATOM 604 N N . VAL A 1 78 ? -4.014 -3.010 1.639 1.00 97.94 78 VAL A N 1
ATOM 605 C CA . VAL A 1 78 ? -4.846 -2.047 2.365 1.00 97.94 78 VAL A CA 1
ATOM 606 C C . VAL A 1 78 ? -4.174 -1.692 3.685 1.00 97.94 78 VAL A C 1
ATOM 608 O O . VAL A 1 78 ? -4.004 -2.535 4.571 1.00 97.94 78 VAL A O 1
ATOM 611 N N . PHE A 1 79 ? -3.821 -0.418 3.829 1.00 97.88 79 PHE A N 1
ATOM 612 C CA . PHE A 1 79 ? -3.339 0.153 5.077 1.00 97.88 79 PHE A CA 1
ATOM 6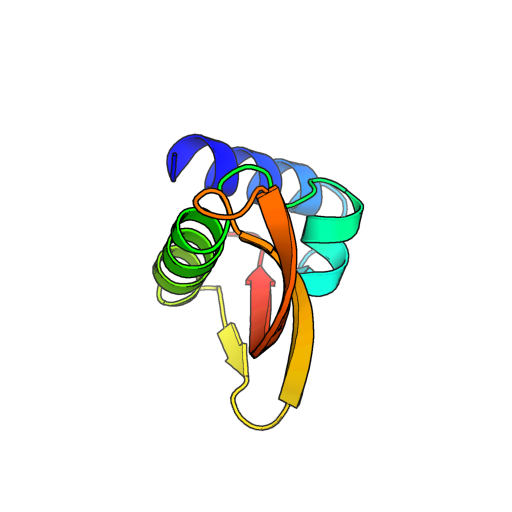13 C C . PHE A 1 79 ? -4.518 0.631 5.915 1.00 97.88 79 PHE A C 1
ATOM 615 O O . PHE A 1 79 ? -5.500 1.157 5.394 1.00 97.88 79 PHE A O 1
ATOM 622 N N . ARG A 1 80 ? -4.411 0.473 7.233 1.00 97.31 80 ARG A N 1
ATOM 623 C CA . ARG A 1 80 ? -5.472 0.790 8.194 1.00 97.31 80 ARG A CA 1
ATOM 624 C C . ARG A 1 80 ? -4.930 1.613 9.336 1.00 97.31 80 ARG A C 1
ATOM 626 O O . ARG A 1 80 ? -3.794 1.408 9.765 1.00 97.31 80 ARG A O 1
ATOM 633 N N . ARG A 1 81 ? -5.749 2.537 9.827 1.00 94.31 81 ARG A N 1
ATOM 634 C CA . ARG A 1 81 ? -5.389 3.376 10.965 1.00 94.31 81 ARG A CA 1
ATOM 635 C C . ARG A 1 81 ? -5.236 2.509 12.210 1.00 94.31 81 ARG A C 1
ATOM 637 O O . ARG A 1 81 ? -6.133 1.738 12.539 1.00 94.31 81 ARG A O 1
ATOM 644 N N . GLN A 1 82 ? -4.110 2.663 12.897 1.00 83.00 82 GLN A N 1
ATOM 645 C CA . GLN A 1 82 ? -3.948 2.126 14.242 1.00 83.00 82 GLN A CA 1
ATOM 646 C C . GLN A 1 82 ? -4.867 2.931 15.169 1.00 83.00 82 GLN A C 1
ATOM 648 O O . GLN A 1 82 ? -4.712 4.147 15.288 1.00 83.00 82 GLN A O 1
ATOM 653 N N . THR A 1 83 ? -5.894 2.269 15.699 1.00 61.59 83 THR A N 1
ATOM 654 C CA . THR A 1 83 ? -6.769 2.785 16.765 1.00 61.59 83 THR A CA 1
ATOM 655 C C . THR A 1 83 ? -6.055 2.834 18.098 1.00 61.59 83 THR A C 1
ATOM 657 O O . THR A 1 83 ? -5.277 1.891 18.361 1.00 61.59 83 THR A O 1
#

InterPro domains:
  IPR021804 Protein of unknown function DUF3375 [PF11855] (3-79)

pLDDT: mean 91.84, std 7.07, range [61.59, 97.94]

Organism: NCBI:txid2107692

Secondary structure (DSSP, 8-state):
-HHHHHHHHHHHTTS-SEEEHHHHHHHS---STHHHHHHHHHH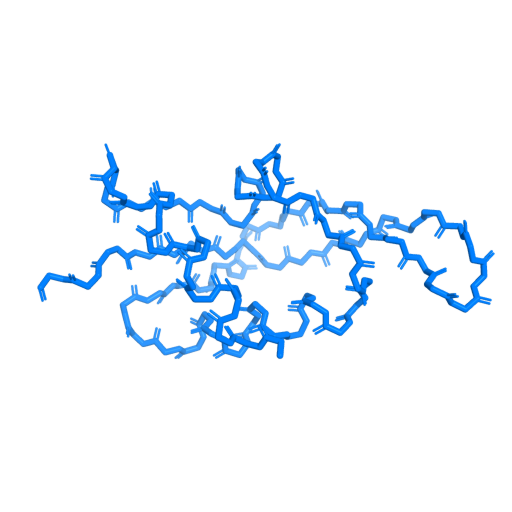HTSTT-EEEEEEEEEEEEEETTTTEEEEEEEEEEEEE---

Radius of gyration: 12.37 Å; Cα contacts (8 Å, |Δi|>4): 126; chains: 1; bounding box: 28×24×35 Å

Nearest PDB structures (foldseek):
  8dk3-assembly1_C  TM=7.865E-01  e=5.908E-03  Pseudomonas aeruginosa PA14
  8dk2-assembly1_A  TM=7.899E-01  e=9.935E-03  Pseudomonas aeruginosa PA14
  8bfn-assembly1_E  TM=7.972E-01  e=1.207E-02  Escherichia coli
  8q72-assembly1_J  TM=7.546E-01  e=2.810E-02  Escherichia coli
  2q3v-assembly1_B  TM=3.840E-01  e=2.184E+00  Arabidopsis thaliana